Protein AF-A0A7C5WDQ7-F1 (afdb_monomer)

Sequence (81 aa):
DFPKPYNLIKVGDSTYMPGPGSGPQDIQASVAPGTLEGSNVRVVHEMIEMIETMREFEAYQKMIRAFDESSRKATNEIGRI

Solvent-accessible surface area (backbone atoms only — not comparable to full-atom values): 5209 Å² total; per-residue (Å²): 78,62,54,80,79,77,51,63,41,81,77,49,100,93,44,69,42,67,34,95,93,34,59,84,42,92,68,95,81,85,87,68,86,98,67,78,90,73,80,95,70,59,67,71,58,56,52,48,55,52,51,51,54,51,53,52,52,52,51,52,54,51,51,53,52,52,50,54,51,51,53,50,50,54,53,56,59,65,68,72,113

Foldseek 3Di:
DWDPPQQWDDDDDPDTDGDPPTDDDDDDDDDDPPDDDDDPDDVVVVVVVVVVVVVVVVVVVVVVVVVVVVVVVVVVVVVPD

Structure (mmCIF, N/CA/C/O backbone):
data_AF-A0A7C5WDQ7-F1
#
_entry.id   AF-A0A7C5WDQ7-F1
#
loop_
_atom_site.group_PDB
_atom_site.id
_atom_site.type_symbol
_atom_site.label_atom_id
_atom_site.label_alt_id
_atom_site.label_comp_id
_atom_site.label_asym_id
_atom_site.label_entity_id
_atom_site.label_seq_id
_atom_site.pdbx_PDB_ins_code
_atom_site.Cartn_x
_atom_site.Cartn_y
_atom_site.Cartn_z
_atom_site.occupancy
_atom_site.B_iso_or_equiv
_atom_site.auth_seq_id
_atom_site.auth_comp_id
_atom_site.auth_asym_id
_atom_site.auth_atom_id
_atom_site.pdbx_PDB_model_num
ATOM 1 N N . ASP A 1 1 ? 19.629 -5.369 -18.326 1.00 84.25 1 ASP A N 1
ATOM 2 C CA . ASP A 1 1 ? 19.044 -5.825 -17.052 1.00 84.25 1 ASP A CA 1
ATOM 3 C C . ASP A 1 1 ? 19.972 -5.444 -15.899 1.00 84.25 1 ASP A C 1
ATOM 5 O O . ASP A 1 1 ? 21.027 -4.883 -16.156 1.00 84.25 1 ASP A O 1
ATOM 9 N N . PHE A 1 2 ? 19.592 -5.695 -14.653 1.00 87.88 2 PHE A N 1
ATOM 10 C CA . PHE A 1 2 ? 20.421 -5.500 -13.460 1.00 87.88 2 PHE A CA 1
ATOM 11 C C . PHE A 1 2 ? 20.595 -6.834 -12.717 1.00 87.88 2 PHE A C 1
ATOM 13 O O . PHE A 1 2 ? 19.727 -7.706 -12.827 1.00 87.88 2 PHE A O 1
ATOM 20 N N . PRO A 1 3 ? 21.682 -7.022 -11.949 1.00 85.69 3 PRO A N 1
ATOM 21 C CA . PRO A 1 3 ? 21.883 -8.249 -11.187 1.00 85.69 3 PRO A CA 1
ATOM 22 C C . PRO A 1 3 ? 20.762 -8.456 -10.157 1.00 85.69 3 PRO A C 1
ATOM 24 O O . PRO A 1 3 ? 20.354 -7.526 -9.460 1.00 85.69 3 PRO A O 1
ATOM 27 N N . LYS A 1 4 ? 20.266 -9.696 -10.058 1.00 84.25 4 LYS A N 1
ATOM 28 C CA . LYS A 1 4 ? 19.271 -10.111 -9.056 1.00 84.25 4 LYS A CA 1
ATOM 29 C C . LYS A 1 4 ? 19.978 -10.561 -7.768 1.00 84.25 4 LYS A C 1
ATOM 31 O O . LYS A 1 4 ? 20.996 -11.244 -7.871 1.00 84.25 4 LYS A O 1
ATOM 36 N N . PRO A 1 5 ? 19.434 -10.279 -6.571 1.00 86.94 5 PRO A N 1
ATOM 37 C CA . PRO A 1 5 ? 18.200 -9.537 -6.298 1.00 86.94 5 PRO A CA 1
ATOM 38 C C . PRO A 1 5 ? 18.325 -8.053 -6.666 1.00 86.94 5 PRO A C 1
ATOM 40 O O . PRO A 1 5 ? 19.357 -7.437 -6.418 1.00 86.94 5 PRO A O 1
ATOM 43 N N . TYR A 1 6 ? 17.272 -7.494 -7.270 1.00 86.06 6 TYR A N 1
ATOM 44 C CA . TYR A 1 6 ? 17.282 -6.121 -7.772 1.00 86.06 6 TYR A CA 1
ATOM 45 C C . TYR A 1 6 ? 17.492 -5.124 -6.631 1.00 86.06 6 TYR A C 1
ATOM 47 O O . TYR A 1 6 ? 16.585 -4.873 -5.840 1.00 86.06 6 TYR A O 1
ATOM 55 N N . ASN A 1 7 ? 18.681 -4.529 -6.572 1.00 89.19 7 ASN A N 1
ATOM 56 C CA . ASN A 1 7 ? 19.003 -3.468 -5.624 1.00 89.19 7 ASN A CA 1
ATOM 57 C C . ASN A 1 7 ? 18.826 -2.100 -6.294 1.00 89.19 7 ASN A C 1
ATOM 59 O O . ASN A 1 7 ? 19.793 -1.379 -6.545 1.00 89.19 7 ASN A O 1
ATOM 63 N N . LEU A 1 8 ? 17.584 -1.787 -6.666 1.00 90.62 8 LEU A N 1
ATOM 64 C CA . LEU A 1 8 ? 17.222 -0.533 -7.322 1.00 90.62 8 LEU A CA 1
ATOM 65 C C . LEU A 1 8 ? 16.591 0.428 -6.316 1.00 90.62 8 LEU A C 1
ATOM 67 O O . LEU A 1 8 ? 15.705 0.058 -5.548 1.00 90.62 8 LEU A O 1
ATOM 71 N N . ILE A 1 9 ? 17.028 1.681 -6.351 1.00 90.00 9 ILE A N 1
ATOM 72 C CA . ILE A 1 9 ? 16.534 2.750 -5.487 1.00 90.00 9 ILE A CA 1
ATOM 73 C C . ILE A 1 9 ? 15.518 3.568 -6.283 1.00 90.00 9 ILE A C 1
ATOM 75 O O . ILE A 1 9 ? 15.818 4.031 -7.383 1.00 90.00 9 ILE A O 1
ATOM 79 N N . LYS A 1 10 ? 14.313 3.757 -5.736 1.00 92.12 10 LYS A N 1
ATOM 80 C CA . LYS A 1 10 ? 13.292 4.620 -6.344 1.00 92.12 10 LYS A CA 1
ATOM 81 C C . LYS A 1 10 ? 13.677 6.087 -6.138 1.00 92.12 10 LYS A C 1
ATOM 83 O O . LYS A 1 10 ? 13.868 6.506 -5.000 1.00 92.12 10 LYS A O 1
ATOM 88 N N . VAL A 1 11 ? 13.768 6.856 -7.223 1.00 90.50 11 VAL A N 1
ATOM 89 C CA . VAL A 1 11 ? 14.225 8.262 -7.182 1.00 90.50 11 VAL A CA 1
ATOM 90 C C . VAL A 1 11 ? 13.085 9.251 -7.443 1.00 90.50 11 VAL A C 1
ATOM 92 O O . VAL A 1 11 ? 13.151 10.395 -7.005 1.00 90.50 11 VAL A O 1
ATOM 95 N N . GLY A 1 12 ? 12.000 8.800 -8.074 1.00 89.25 12 GLY A N 1
ATOM 96 C CA . GLY A 1 12 ? 10.786 9.587 -8.302 1.00 89.25 12 GLY A CA 1
ATOM 97 C C . GLY A 1 12 ? 9.908 8.942 -9.369 1.00 89.25 12 GLY A C 1
ATOM 98 O O . GLY A 1 12 ? 10.420 8.195 -10.197 1.00 89.25 12 GLY A O 1
ATOM 99 N N . ASP A 1 13 ? 8.600 9.197 -9.337 1.00 88.69 13 ASP A N 1
ATOM 100 C CA . ASP A 1 13 ? 7.618 8.658 -10.290 1.00 88.69 13 ASP A CA 1
ATOM 101 C C . ASP A 1 13 ? 7.811 7.156 -10.578 1.00 88.69 13 ASP A C 1
ATOM 103 O O . ASP A 1 13 ? 7.678 6.328 -9.670 1.00 88.69 13 ASP A O 1
ATOM 107 N N . SER A 1 14 ? 8.146 6.826 -11.830 1.00 87.25 14 SER A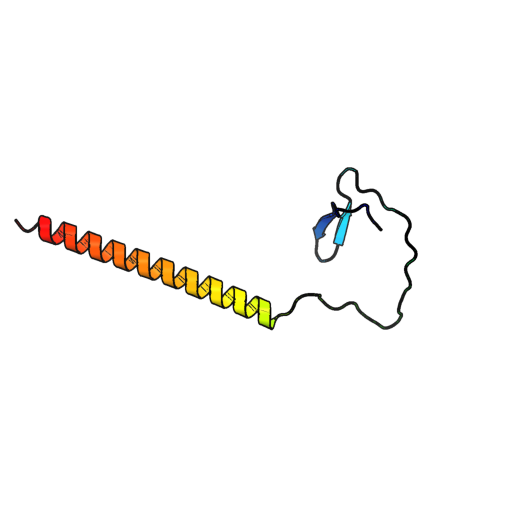 N 1
ATOM 108 C CA . SER A 1 14 ? 8.460 5.478 -12.325 1.00 87.25 14 SER A CA 1
ATOM 109 C C . SER A 1 14 ? 9.961 5.283 -12.608 1.00 87.25 14 SER A C 1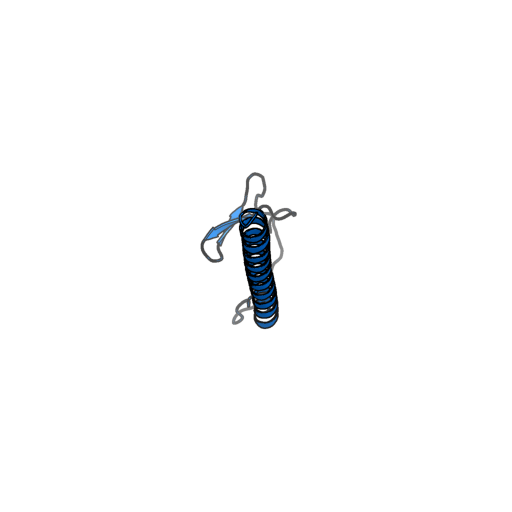
ATOM 111 O O . SER A 1 14 ? 10.342 4.361 -13.325 1.00 87.25 14 SER A O 1
ATOM 113 N N . THR A 1 15 ? 10.823 6.150 -12.066 1.00 90.31 15 THR A N 1
ATOM 114 C CA . THR A 1 15 ? 12.273 6.166 -12.309 1.00 90.31 15 THR A CA 1
ATOM 115 C C . THR A 1 15 ? 13.052 5.547 -11.149 1.00 90.31 15 THR A C 1
ATOM 117 O O . THR A 1 15 ? 12.845 5.869 -9.972 1.00 90.31 15 THR A O 1
ATOM 120 N N . TYR A 1 16 ? 14.014 4.696 -11.504 1.00 90.31 16 TYR A N 1
ATOM 121 C CA . TYR A 1 16 ? 14.867 3.960 -10.577 1.00 90.31 16 TYR A CA 1
ATOM 122 C C . TYR A 1 16 ? 16.347 4.173 -10.904 1.00 90.31 16 TYR A C 1
ATOM 124 O O . TYR A 1 16 ? 16.720 4.308 -12.069 1.00 90.31 16 TYR A O 1
ATOM 132 N N . MET A 1 17 ? 17.193 4.169 -9.874 1.00 89.25 17 MET A N 1
ATOM 133 C CA . MET A 1 17 ? 18.650 4.205 -10.000 1.00 89.25 17 MET A CA 1
ATOM 134 C C . MET A 1 17 ? 19.279 2.925 -9.442 1.00 89.25 17 MET A C 1
ATOM 136 O O . MET A 1 17 ? 18.783 2.381 -8.452 1.00 89.25 17 MET A O 1
ATOM 140 N N . PRO A 1 18 ? 20.382 2.444 -10.037 1.00 90.00 18 PRO A N 1
ATOM 141 C CA . PRO A 1 18 ? 21.117 1.316 -9.490 1.00 90.00 18 PRO A CA 1
ATOM 142 C C . PRO A 1 18 ? 21.724 1.671 -8.130 1.00 90.00 18 PRO A C 1
ATOM 144 O O . PRO A 1 18 ? 22.411 2.684 -7.988 1.00 90.00 18 PRO A O 1
ATOM 147 N N . GLY A 1 19 ? 21.480 0.826 -7.130 1.00 85.50 19 GLY A N 1
ATOM 148 C CA . GLY A 1 19 ? 22.170 0.889 -5.849 1.00 85.50 19 GLY A CA 1
ATOM 149 C C . GLY A 1 19 ? 23.649 0.489 -5.973 1.00 85.50 19 GLY A C 1
ATOM 150 O O . GLY A 1 19 ? 24.080 -0.030 -7.011 1.00 85.50 19 GLY A O 1
ATOM 151 N N . PRO A 1 20 ? 24.454 0.701 -4.917 1.00 80.50 20 PRO A N 1
ATOM 152 C CA . PRO A 1 20 ? 25.871 0.348 -4.918 1.00 80.50 20 PRO A CA 1
ATOM 153 C C . PRO A 1 20 ? 26.088 -1.121 -5.313 1.00 80.50 20 PRO A C 1
ATOM 155 O O . PRO A 1 20 ? 25.475 -2.020 -4.741 1.00 80.50 20 PRO A O 1
ATOM 158 N N . GLY A 1 21 ? 26.945 -1.362 -6.308 1.00 79.00 21 GLY A N 1
ATOM 159 C CA . GLY A 1 21 ? 27.261 -2.709 -6.803 1.00 79.00 21 GLY A CA 1
ATOM 160 C C . GLY A 1 21 ? 26.261 -3.310 -7.802 1.00 79.00 21 GLY A C 1
ATOM 161 O O . GLY A 1 21 ? 26.514 -4.401 -8.303 1.00 79.00 21 GLY A O 1
ATOM 162 N N . SER A 1 22 ? 25.169 -2.616 -8.145 1.00 82.81 22 SER A N 1
ATOM 163 C CA . SER A 1 22 ? 24.150 -3.098 -9.092 1.00 82.81 22 SER A CA 1
ATOM 164 C C . SER A 1 22 ? 24.284 -2.444 -10.473 1.00 82.81 22 SER A C 1
ATOM 166 O O . SER A 1 22 ? 23.364 -1.781 -10.946 1.00 82.81 22 SER A O 1
ATOM 168 N N . GLY A 1 23 ? 25.444 -2.598 -11.118 1.00 81.25 23 GLY A N 1
ATOM 169 C CA . GLY A 1 23 ? 25.681 -2.072 -12.469 1.00 81.25 23 GLY A CA 1
ATOM 170 C C . GLY A 1 23 ? 24.791 -2.726 -13.545 1.00 81.25 23 GLY A C 1
ATOM 171 O O . GLY A 1 23 ? 24.274 -3.823 -13.327 1.00 81.25 23 GLY A O 1
ATOM 172 N N . PRO A 1 24 ? 24.589 -2.070 -14.701 1.00 83.06 24 PRO A N 1
AT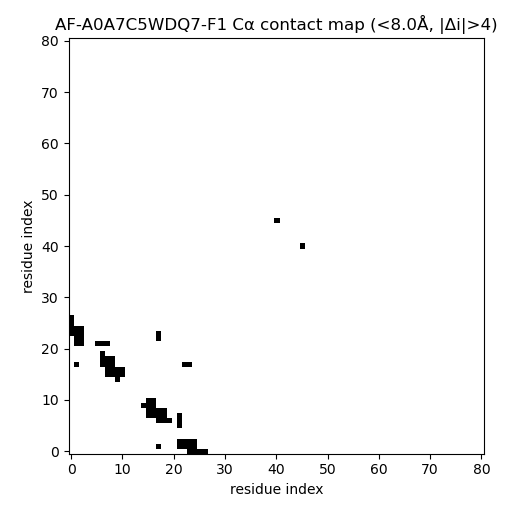OM 173 C CA . PRO A 1 24 ? 23.814 -2.634 -15.803 1.00 83.06 24 PRO A CA 1
ATOM 174 C C . PRO A 1 24 ? 24.488 -3.882 -16.404 1.00 83.06 24 PRO A C 1
ATOM 176 O O . PRO A 1 24 ? 25.709 -3.967 -16.501 1.00 83.06 24 PRO A O 1
ATOM 179 N N . GLN A 1 25 ? 23.662 -4.833 -16.830 1.00 85.31 25 GLN A N 1
ATOM 180 C CA . GLN A 1 25 ? 23.989 -6.095 -17.494 1.00 85.31 25 GLN A CA 1
ATOM 181 C C . GLN A 1 25 ? 23.315 -6.138 -18.873 1.00 85.31 25 GLN A C 1
ATOM 183 O O . GLN A 1 25 ? 22.186 -5.666 -19.031 1.00 85.31 25 GLN A O 1
ATOM 188 N N . ASP A 1 26 ? 23.956 -6.752 -19.863 1.00 85.19 26 ASP A N 1
ATOM 189 C CA . ASP A 1 26 ? 23.348 -6.936 -21.182 1.00 85.19 26 ASP A CA 1
ATOM 190 C C . ASP A 1 26 ? 22.137 -7.879 -21.141 1.00 85.19 26 ASP A C 1
ATOM 192 O O . ASP A 1 26 ? 22.119 -8.888 -20.433 1.00 85.19 26 ASP A O 1
ATOM 196 N N . ILE A 1 27 ? 21.106 -7.542 -21.918 1.00 87.81 27 ILE A N 1
ATOM 197 C CA . ILE A 1 27 ? 19.897 -8.352 -22.091 1.00 87.81 27 ILE A CA 1
ATOM 198 C C . ILE A 1 27 ? 19.399 -8.249 -23.529 1.00 87.81 27 ILE A C 1
ATOM 200 O O . ILE A 1 27 ? 19.449 -7.184 -24.142 1.00 87.81 27 ILE A O 1
ATOM 204 N N . GLN A 1 28 ? 18.870 -9.353 -24.051 1.00 85.25 28 GLN A N 1
ATOM 205 C CA . GLN A 1 28 ? 18.079 -9.333 -25.274 1.00 85.25 28 GLN A CA 1
ATOM 206 C C . GLN A 1 28 ? 16.632 -8.983 -24.920 1.00 85.25 28 GLN A C 1
ATOM 208 O O . GLN A 1 28 ? 15.930 -9.778 -24.299 1.00 85.25 28 GLN A O 1
ATOM 213 N N . ALA A 1 29 ? 16.204 -7.781 -25.297 1.00 86.56 29 ALA A N 1
ATOM 214 C CA . ALA A 1 29 ? 14.836 -7.307 -25.130 1.00 86.56 29 ALA A CA 1
ATOM 215 C C . ALA A 1 29 ? 14.219 -6.987 -26.498 1.00 86.56 29 ALA A C 1
ATOM 217 O O . ALA A 1 29 ? 14.907 -6.518 -27.405 1.00 86.56 29 ALA A O 1
ATOM 218 N N . SER A 1 30 ? 12.917 -7.229 -26.641 1.00 87.94 30 SER A N 1
ATOM 219 C CA . SER A 1 30 ? 12.139 -6.878 -27.832 1.00 87.94 30 SER A CA 1
ATOM 220 C C . SER A 1 30 ? 11.183 -5.732 -27.523 1.00 87.94 30 SER A C 1
ATOM 222 O O . SER A 1 30 ? 10.523 -5.746 -26.486 1.00 87.94 30 SER A O 1
ATOM 224 N N . VAL A 1 31 ? 11.063 -4.772 -28.439 1.00 89.06 31 VAL A N 1
ATOM 225 C CA . VAL A 1 31 ? 10.129 -3.646 -28.308 1.00 89.06 31 VAL A CA 1
ATOM 226 C C . VAL A 1 31 ? 8.820 -3.977 -29.025 1.00 89.06 31 VAL A C 1
ATOM 228 O O . VAL A 1 31 ? 8.840 -4.360 -30.193 1.00 89.06 31 VAL A O 1
ATOM 231 N N . ALA A 1 32 ? 7.688 -3.794 -28.342 1.00 91.38 32 ALA A N 1
ATOM 232 C CA . ALA A 1 32 ? 6.351 -3.871 -28.930 1.00 91.38 32 ALA A CA 1
ATOM 233 C C . ALA A 1 32 ? 5.825 -2.444 -29.210 1.00 91.38 32 ALA A C 1
ATOM 235 O O . ALA A 1 32 ? 5.479 -1.722 -28.272 1.00 91.38 32 ALA A O 1
ATOM 236 N N . PRO A 1 33 ? 5.805 -1.978 -30.473 1.00 88.81 33 PRO A N 1
ATOM 237 C CA . PRO A 1 33 ? 5.350 -0.628 -30.794 1.00 88.81 33 PRO A CA 1
ATOM 238 C C . PRO A 1 33 ? 3.829 -0.494 -30.640 1.00 88.81 33 PRO A C 1
ATOM 240 O O . PRO A 1 33 ? 3.075 -1.407 -30.968 1.00 88.81 33 PRO A O 1
ATOM 243 N N . GLY A 1 34 ? 3.372 0.672 -30.176 1.00 92.88 34 GLY A N 1
ATOM 244 C CA . GLY A 1 34 ? 1.944 0.982 -30.023 1.00 92.88 34 GLY A CA 1
ATOM 245 C C . GLY A 1 34 ? 1.281 0.408 -28.765 1.00 92.88 34 GLY A C 1
ATOM 246 O O . GLY A 1 34 ? 0.086 0.613 -28.573 1.00 92.88 34 GLY A O 1
ATOM 247 N N . THR A 1 35 ? 2.031 -0.273 -27.896 1.00 89.75 35 THR A N 1
ATOM 248 C CA . THR A 1 35 ? 1.544 -0.780 -26.605 1.00 89.75 35 THR A CA 1
ATOM 249 C C . THR A 1 35 ? 2.141 0.009 -25.445 1.00 89.75 35 THR A C 1
ATOM 251 O O . THR A 1 35 ? 3.315 0.371 -25.492 1.00 89.75 35 THR A O 1
ATOM 254 N N . LEU A 1 36 ? 1.352 0.235 -24.393 1.00 89.81 36 LEU A N 1
ATOM 255 C CA . LEU A 1 36 ? 1.821 0.787 -23.122 1.00 89.81 36 LEU A CA 1
ATOM 256 C C . LEU A 1 36 ? 1.746 -0.297 -22.045 1.00 89.81 36 LEU A C 1
ATOM 258 O O . LEU A 1 36 ? 0.769 -1.045 -21.985 1.00 89.81 36 LEU A O 1
ATOM 262 N N . GLU A 1 37 ? 2.769 -0.379 -21.201 1.00 88.62 37 GLU A N 1
ATOM 263 C CA . GLU A 1 37 ? 2.767 -1.276 -20.049 1.00 88.62 37 GLU A CA 1
ATOM 264 C C . GLU A 1 37 ? 1.757 -0.781 -19.003 1.00 88.62 37 GLU A C 1
ATOM 266 O O . GLU A 1 37 ? 1.784 0.378 -18.585 1.00 88.62 37 GLU A O 1
ATOM 271 N N . GLY A 1 38 ? 0.828 -1.655 -18.615 1.00 89.19 38 GLY A N 1
ATOM 272 C CA . GLY A 1 38 ? -0.140 -1.377 -17.558 1.00 89.19 38 GLY A CA 1
ATOM 273 C C . GLY A 1 38 ? 0.440 -1.636 -16.169 1.00 89.19 38 GLY A C 1
ATOM 274 O O . GLY A 1 38 ? 1.433 -2.341 -16.010 1.00 89.19 38 GLY A O 1
ATOM 275 N N . SER A 1 39 ? -0.213 -1.108 -15.136 1.00 89.56 39 SER A N 1
ATOM 276 C CA . SER A 1 39 ? 0.151 -1.430 -13.757 1.00 89.56 39 SER A CA 1
ATOM 277 C C . SER A 1 39 ? -0.088 -2.910 -13.459 1.00 89.56 39 SER A C 1
ATOM 279 O O . SER A 1 39 ? -1.113 -3.481 -13.826 1.00 89.56 39 SER A O 1
ATOM 281 N N . ASN A 1 40 ? 0.821 -3.512 -12.702 1.00 90.06 40 ASN A N 1
ATOM 282 C CA . ASN A 1 40 ? 0.678 -4.867 -12.166 1.00 90.06 40 ASN A CA 1
ATOM 283 C C . ASN A 1 40 ? -0.217 -4.937 -10.907 1.00 90.06 40 ASN A C 1
ATOM 285 O O . ASN A 1 40 ? -0.302 -5.985 -10.272 1.00 90.06 40 ASN A O 1
ATOM 289 N N . VAL A 1 41 ? -0.880 -3.834 -10.544 1.00 87.88 41 VAL A N 1
ATOM 290 C CA . VAL A 1 41 ? -1.698 -3.698 -9.332 1.00 87.88 41 VAL A CA 1
ATOM 291 C C . VAL A 1 41 ? -3.168 -3.977 -9.636 1.00 87.88 41 VAL A C 1
ATOM 293 O O . VAL A 1 41 ? -3.729 -3.470 -10.610 1.00 87.88 41 VAL A O 1
ATOM 296 N N . ARG A 1 42 ? -3.831 -4.746 -8.765 1.00 92.06 42 ARG A N 1
ATOM 297 C CA . ARG A 1 42 ? -5.266 -5.046 -8.870 1.00 92.06 42 ARG A CA 1
ATOM 298 C C . ARG A 1 42 ? -6.062 -4.187 -7.894 1.00 92.06 42 ARG A C 1
ATOM 300 O O . ARG A 1 42 ? -6.301 -4.593 -6.766 1.00 92.06 42 ARG A O 1
ATOM 307 N N . VAL A 1 43 ? -6.559 -3.047 -8.372 1.00 91.00 43 VAL A N 1
ATOM 308 C CA . VAL A 1 43 ? -7.239 -2.014 -7.561 1.00 91.00 43 VAL A CA 1
ATOM 309 C C . VAL A 1 43 ? -8.302 -2.564 -6.598 1.00 91.00 43 VAL A C 1
ATOM 311 O O . VAL A 1 43 ? -8.347 -2.160 -5.443 1.00 91.00 43 VAL A O 1
ATOM 314 N N . VAL A 1 44 ? -9.142 -3.507 -7.038 1.00 92.69 44 VAL A N 1
ATOM 315 C CA . VAL A 1 44 ? -10.198 -4.089 -6.186 1.00 92.69 44 VAL A CA 1
ATOM 316 C C . VAL A 1 44 ? -9.619 -4.840 -4.987 1.00 92.69 44 VAL A C 1
ATOM 318 O O . VAL A 1 44 ? -10.183 -4.775 -3.901 1.00 92.69 44 VAL A O 1
ATOM 321 N N . HIS A 1 45 ? -8.505 -5.547 -5.176 1.00 93.44 45 HIS A N 1
ATOM 322 C CA . HIS A 1 45 ? -7.856 -6.289 -4.100 1.00 93.44 45 HIS A CA 1
ATOM 323 C C . HIS A 1 45 ? -7.238 -5.332 -3.079 1.00 93.44 45 HIS A C 1
ATOM 325 O O . HIS A 1 45 ? -7.551 -5.433 -1.898 1.00 93.44 45 HIS A O 1
ATOM 331 N N . GLU A 1 46 ? -6.495 -4.332 -3.554 1.00 93.31 46 GLU A N 1
ATOM 332 C CA . GLU A 1 46 ? -5.888 -3.300 -2.700 1.00 93.31 46 GLU A CA 1
ATOM 333 C C . GLU A 1 46 ? -6.937 -2.537 -1.876 1.00 93.31 46 GLU A C 1
ATOM 335 O O . GLU A 1 46 ? -6.742 -2.231 -0.702 1.00 93.31 46 GLU A O 1
ATOM 340 N N . MET A 1 47 ? -8.101 -2.246 -2.470 1.00 94.94 47 MET A N 1
ATOM 341 C CA . MET A 1 47 ? -9.199 -1.601 -1.747 1.00 94.94 47 MET A CA 1
ATOM 342 C C . MET A 1 47 ? -9.768 -2.489 -0.638 1.00 94.94 47 MET A C 1
ATOM 344 O O . MET A 1 47 ? -10.155 -1.970 0.408 1.00 94.94 47 MET A O 1
ATOM 348 N N . ILE A 1 48 ? -9.831 -3.808 -0.845 1.00 95.56 48 ILE A N 1
ATOM 349 C CA . ILE A 1 48 ? -10.287 -4.749 0.186 1.00 95.56 48 ILE A CA 1
ATOM 350 C C . ILE A 1 48 ? -9.294 -4.771 1.350 1.00 95.56 48 ILE A C 1
ATOM 352 O O . ILE A 1 48 ? -9.729 -4.637 2.491 1.00 95.56 48 ILE A O 1
ATOM 356 N N . GLU A 1 49 ? -7.990 -4.849 1.074 1.00 95.38 49 GLU A N 1
ATOM 357 C CA . GLU A 1 49 ? -6.951 -4.811 2.115 1.00 95.38 49 GLU A CA 1
ATOM 358 C C . GLU A 1 49 ? -6.992 -3.501 2.918 1.00 95.38 49 GLU A C 1
ATOM 360 O O . GLU A 1 49 ? -6.898 -3.498 4.150 1.00 95.38 49 GLU A O 1
ATOM 365 N N . MET A 1 50 ? -7.232 -2.372 2.242 1.00 96.06 50 MET A N 1
ATOM 366 C CA . MET A 1 50 ? -7.433 -1.088 2.911 1.00 96.06 50 MET A CA 1
ATOM 367 C C . MET A 1 50 ? -8.677 -1.108 3.815 1.00 96.06 50 MET A C 1
ATOM 369 O O . MET A 1 50 ? -8.626 -0.622 4.945 1.00 96.06 50 MET A O 1
ATOM 373 N N . ILE A 1 51 ? -9.800 -1.670 3.351 1.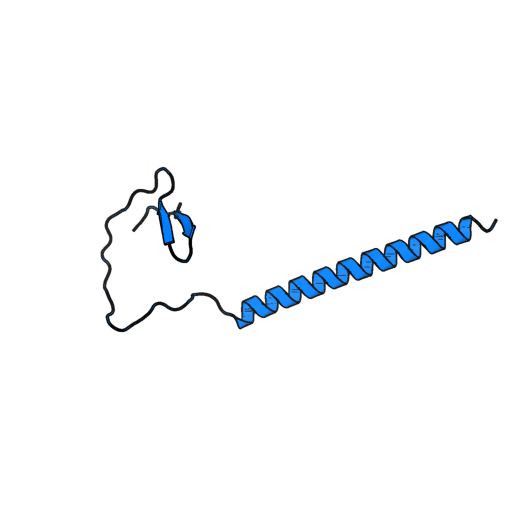00 95.44 51 ILE A N 1
ATOM 374 C CA . ILE A 1 51 ? -11.032 -1.791 4.149 1.00 95.44 51 ILE A CA 1
ATOM 375 C C . ILE A 1 51 ? -10.820 -2.688 5.370 1.00 95.44 51 ILE A C 1
ATOM 377 O O . ILE A 1 51 ? -11.315 -2.364 6.451 1.00 95.44 51 ILE A O 1
ATOM 381 N N . GLU A 1 52 ? -10.107 -3.797 5.210 1.00 96.44 52 GLU A N 1
ATOM 382 C CA . GLU A 1 52 ? -9.766 -4.703 6.305 1.00 96.44 52 GLU A CA 1
ATOM 383 C C . GLU A 1 52 ? -8.939 -3.978 7.370 1.00 96.44 52 GLU A C 1
ATOM 385 O O . GLU A 1 52 ? -9.349 -3.928 8.532 1.00 96.44 52 GLU A O 1
ATOM 390 N N . THR A 1 53 ? -7.876 -3.289 6.947 1.00 95.81 53 THR A N 1
ATOM 391 C CA . THR A 1 53 ? -7.019 -2.487 7.833 1.00 95.81 53 THR A CA 1
ATOM 392 C C . THR A 1 53 ? -7.815 -1.403 8.572 1.00 95.81 53 THR A C 1
ATOM 394 O O . THR A 1 53 ? -7.644 -1.199 9.775 1.00 95.81 53 THR A O 1
ATOM 397 N N . MET A 1 54 ? -8.735 -0.713 7.885 1.00 96.81 54 MET A N 1
ATOM 398 C CA . MET A 1 54 ? -9.597 0.297 8.515 1.00 96.81 54 MET A CA 1
ATOM 399 C C . MET A 1 54 ? -10.530 -0.309 9.569 1.00 96.81 54 MET A C 1
ATOM 401 O O . MET A 1 54 ? -10.687 0.255 10.653 1.00 96.81 54 MET A O 1
ATOM 405 N N . ARG A 1 55 ? -11.140 -1.464 9.278 1.00 96.19 55 ARG A N 1
ATOM 406 C CA . ARG A 1 55 ? -12.023 -2.158 10.229 1.00 96.19 55 ARG A CA 1
ATOM 407 C C . ARG A 1 55 ? -11.260 -2.644 11.455 1.00 96.19 55 ARG A C 1
ATOM 409 O O . ARG A 1 55 ? -11.781 -2.543 12.565 1.00 96.19 55 ARG A O 1
ATOM 416 N N . GLU A 1 56 ? -10.045 -3.144 11.261 1.00 96.62 56 GLU A N 1
ATOM 417 C CA . GLU A 1 56 ? -9.165 -3.561 12.350 1.00 96.62 56 GLU A CA 1
ATOM 418 C C . GLU A 1 56 ? -8.811 -2.369 13.254 1.00 96.62 56 GLU A C 1
ATOM 420 O O . GLU A 1 56 ? -8.976 -2.431 14.474 1.00 96.62 56 GLU A O 1
ATOM 425 N N . PHE A 1 57 ? -8.450 -1.232 12.654 1.00 96.56 57 PHE A N 1
ATOM 426 C CA . PHE A 1 57 ? -8.189 0.002 13.389 1.00 96.56 57 PHE A CA 1
ATOM 427 C C . PHE A 1 57 ? -9.408 0.484 14.193 1.00 96.56 57 PHE A C 1
ATOM 429 O O . PHE A 1 57 ? -9.284 0.801 15.379 1.00 96.56 57 PHE A O 1
ATOM 436 N N . GLU A 1 58 ? -10.606 0.487 13.599 1.00 95.56 58 GLU A N 1
ATOM 437 C CA . GLU A 1 58 ? -11.840 0.826 14.320 1.00 95.56 58 GLU A CA 1
ATOM 438 C C . GLU A 1 58 ? -12.122 -0.131 15.487 1.00 95.56 58 GLU A C 1
ATOM 440 O O . GLU A 1 58 ? -12.584 0.300 16.550 1.00 95.56 58 GLU A O 1
ATOM 445 N N . ALA A 1 59 ? -11.866 -1.429 15.306 1.00 96.12 59 ALA A N 1
ATOM 446 C CA . ALA A 1 59 ? -12.035 -2.422 16.359 1.00 96.12 59 ALA A CA 1
ATOM 447 C C . ALA A 1 59 ? -11.078 -2.152 17.530 1.00 96.12 59 ALA A C 1
ATOM 449 O O . ALA A 1 59 ? -11.525 -2.127 18.682 1.00 96.12 59 ALA A O 1
ATOM 450 N N . TYR A 1 60 ? -9.805 -1.851 17.252 1.00 96.06 60 TYR A N 1
ATOM 451 C CA . TYR A 1 60 ? -8.842 -1.449 18.280 1.00 96.06 60 TYR A CA 1
ATOM 452 C C . TYR A 1 60 ? -9.293 -0.192 19.028 1.00 96.06 60 TYR A C 1
ATOM 454 O O . TYR A 1 60 ? -9.288 -0.173 20.260 1.00 96.06 60 TYR A O 1
ATOM 462 N N . GLN A 1 61 ? -9.782 0.828 18.318 1.00 96.56 61 GLN A N 1
ATOM 463 C CA . GLN A 1 61 ? -10.307 2.039 18.955 1.00 96.56 61 GLN A CA 1
ATOM 464 C C . GLN A 1 61 ? -11.511 1.761 19.866 1.00 96.56 61 GLN A C 1
ATOM 466 O O . GLN A 1 61 ? -11.613 2.346 20.948 1.00 96.56 61 GLN A O 1
ATOM 471 N N . LYS A 1 62 ? -12.428 0.874 19.461 1.00 95.62 62 LYS A N 1
ATOM 472 C CA . LYS A 1 62 ? -13.574 0.472 20.294 1.00 95.62 62 LYS A CA 1
ATOM 473 C C . LYS A 1 62 ? -13.125 -0.284 21.542 1.00 95.62 62 LYS A C 1
ATOM 475 O O . LYS A 1 62 ? -13.636 0.002 22.622 1.00 95.62 62 LYS A O 1
ATOM 480 N N . MET A 1 63 ? -12.159 -1.193 21.414 1.00 94.75 63 MET A N 1
ATOM 481 C CA . MET A 1 63 ? -11.613 -1.931 22.557 1.00 94.75 63 MET A CA 1
ATOM 482 C C . MET A 1 63 ? -10.941 -1.006 23.573 1.00 94.75 63 MET A C 1
ATOM 484 O O . MET A 1 63 ? -11.208 -1.137 24.764 1.00 94.75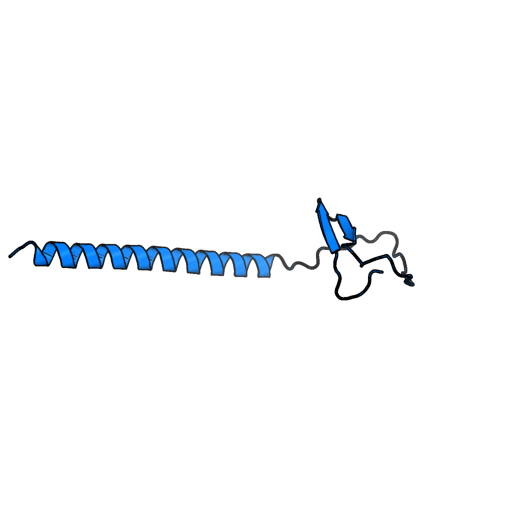 63 MET A O 1
ATOM 488 N N . ILE A 1 64 ? -10.153 -0.026 23.117 1.00 95.50 64 ILE A N 1
ATOM 489 C CA . ILE A 1 64 ? -9.534 0.977 24.000 1.00 95.50 64 ILE A CA 1
ATOM 490 C C . ILE A 1 64 ? -10.610 1.743 24.781 1.00 95.50 64 ILE A C 1
ATOM 492 O O . ILE A 1 64 ? -10.542 1.835 26.003 1.00 95.50 64 ILE A O 1
ATOM 496 N N . ARG A 1 65 ? -11.662 2.221 24.103 1.00 94.69 65 ARG A N 1
ATOM 497 C CA . ARG A 1 65 ? -12.766 2.937 24.768 1.00 94.69 65 ARG A CA 1
ATOM 498 C C . ARG A 1 65 ? -13.495 2.069 25.792 1.00 94.69 65 ARG A C 1
ATOM 500 O O . ARG A 1 65 ? -13.828 2.557 26.868 1.00 94.69 65 ARG A O 1
ATOM 507 N N . ALA A 1 66 ? -13.738 0.800 25.465 1.00 93.44 66 ALA A N 1
ATOM 508 C CA . ALA A 1 66 ? -14.375 -0.141 26.382 1.00 93.44 66 ALA A CA 1
ATOM 509 C C . ALA A 1 66 ? -13.503 -0.396 27.623 1.00 93.44 66 ALA A C 1
ATOM 511 O O . ALA A 1 66 ? -14.015 -0.429 28.743 1.00 93.44 66 ALA A O 1
ATOM 512 N N . PHE A 1 67 ? -12.186 -0.518 27.436 1.00 93.56 67 PHE A N 1
ATOM 513 C CA . PHE A 1 67 ? -11.229 -0.660 28.528 1.00 93.56 67 PHE A CA 1
ATOM 514 C C . PHE A 1 67 ? -11.193 0.583 29.431 1.00 93.56 67 PHE A C 1
ATOM 516 O O . PHE A 1 67 ? -11.260 0.458 30.656 1.00 93.56 67 PHE A O 1
ATOM 523 N N . ASP A 1 68 ? -11.171 1.780 28.843 1.00 91.25 68 ASP A N 1
ATOM 524 C CA . ASP A 1 68 ? -11.208 3.045 29.584 1.00 91.25 68 ASP A CA 1
ATOM 525 C C . ASP A 1 68 ? -12.514 3.217 30.370 1.00 91.25 68 ASP A C 1
ATOM 527 O O . ASP A 1 68 ? -12.509 3.684 31.512 1.00 91.25 68 ASP A O 1
ATOM 531 N N . GLU A 1 69 ? -13.653 2.839 29.785 1.00 91.31 69 GLU A N 1
ATOM 532 C CA . GLU A 1 69 ? -14.944 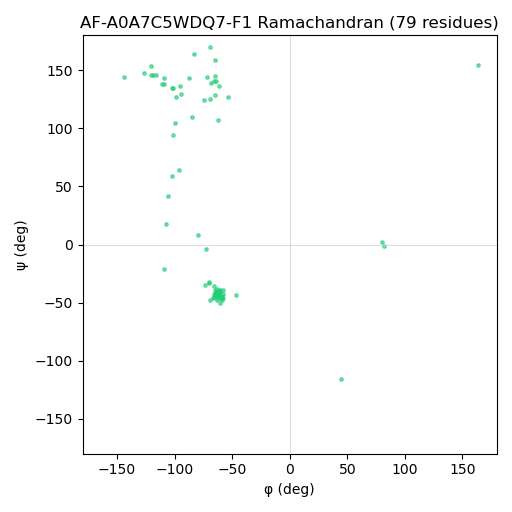2.880 30.472 1.00 91.31 69 GLU A CA 1
ATOM 533 C C . GLU A 1 69 ? -14.990 1.890 31.642 1.00 91.31 69 GLU A C 1
ATOM 535 O O . GLU A 1 69 ? -15.415 2.257 32.741 1.00 91.31 69 GLU A O 1
ATOM 540 N N . SER A 1 70 ? -14.513 0.660 31.431 1.00 89.19 70 SER A N 1
ATOM 541 C CA . SER A 1 70 ? -14.417 -0.359 32.480 1.00 89.19 70 SER A CA 1
ATOM 542 C C . SER A 1 70 ? -13.529 0.112 33.632 1.00 89.19 70 SER A C 1
ATOM 544 O O . SER A 1 70 ? -13.918 0.021 34.797 1.00 89.19 70 SER A O 1
ATOM 546 N N . SER A 1 71 ? -12.365 0.679 33.310 1.00 88.69 71 SER A N 1
ATOM 547 C CA . SER A 1 71 ? -11.425 1.215 34.298 1.00 88.69 71 SER A CA 1
ATOM 548 C C . SER A 1 71 ? -12.045 2.359 35.100 1.00 88.69 71 SER A C 1
ATOM 550 O O . SER A 1 71 ? -11.920 2.413 36.321 1.00 88.69 71 SER A O 1
ATOM 552 N N . ARG A 1 72 ? -12.787 3.254 34.439 1.00 89.06 72 ARG A N 1
ATOM 553 C CA . ARG A 1 72 ? -13.488 4.360 35.104 1.00 89.06 72 ARG A CA 1
ATOM 554 C C . ARG A 1 72 ? -14.571 3.870 36.062 1.00 89.06 72 ARG A C 1
ATOM 556 O O . ARG A 1 72 ? -14.688 4.413 37.158 1.00 89.06 72 ARG A O 1
ATOM 563 N N . LYS A 1 73 ? -15.353 2.858 35.668 1.00 85.56 73 LYS A N 1
ATOM 564 C CA . LYS A 1 73 ? -16.379 2.254 36.535 1.00 85.56 73 LYS A CA 1
ATOM 565 C C . LYS A 1 73 ? -15.749 1.613 37.770 1.00 85.56 73 LYS A C 1
ATOM 567 O O . LYS A 1 73 ? -16.172 1.935 38.874 1.00 85.56 73 LYS A O 1
ATOM 572 N N . ALA A 1 74 ? -14.698 0.811 37.593 1.00 84.50 74 ALA A N 1
ATOM 573 C CA . ALA A 1 74 ? -13.987 0.177 38.703 1.00 84.50 74 ALA A CA 1
ATOM 574 C C . ALA A 1 74 ? -13.438 1.206 39.709 1.00 84.50 74 ALA A C 1
ATOM 576 O O . ALA A 1 74 ? -13.648 1.072 40.912 1.00 84.50 74 ALA A O 1
ATOM 577 N N . THR A 1 75 ? -12.800 2.277 39.22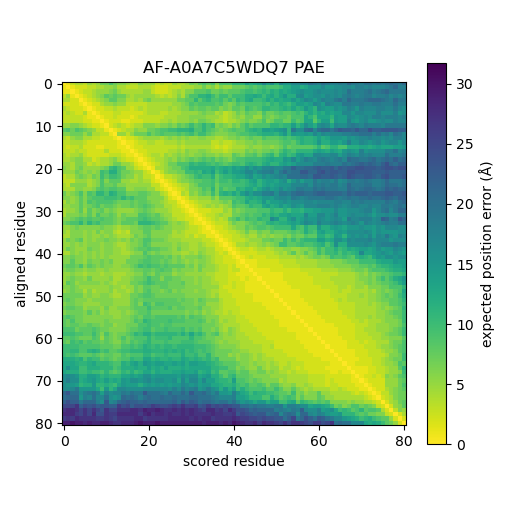8 1.00 83.56 75 THR A N 1
ATOM 578 C CA . THR A 1 75 ? -12.274 3.342 40.098 1.00 83.56 75 THR A CA 1
ATOM 579 C C . THR A 1 75 ? -13.387 4.092 40.836 1.00 83.56 75 THR A C 1
ATOM 581 O O . THR A 1 75 ? -13.263 4.358 42.031 1.00 83.56 75 THR A O 1
ATOM 584 N N . ASN A 1 76 ? -14.492 4.410 40.155 1.00 81.94 76 ASN A N 1
ATOM 585 C CA . ASN A 1 76 ? -15.613 5.133 40.763 1.00 81.94 76 ASN A CA 1
ATOM 586 C C . ASN A 1 76 ? -16.384 4.291 41.793 1.00 81.94 76 ASN A C 1
ATOM 588 O O . ASN A 1 76 ? -16.894 4.848 42.762 1.00 81.94 76 ASN A O 1
ATOM 592 N N . GLU A 1 77 ? -16.478 2.973 41.605 1.00 70.81 77 GLU A N 1
ATOM 593 C CA . GLU A 1 77 ? -17.121 2.079 42.575 1.00 70.81 77 GLU A CA 1
ATOM 594 C C . GLU A 1 77 ? -16.264 1.864 43.831 1.00 70.81 77 GLU A C 1
ATOM 596 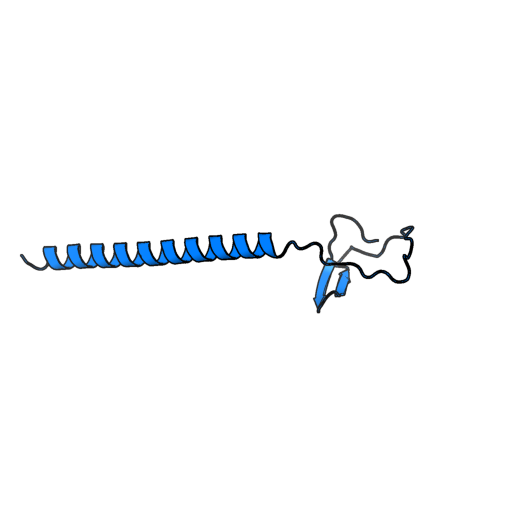O O . GLU A 1 77 ? -16.812 1.828 44.931 1.00 70.81 77 GLU A O 1
ATOM 601 N N . ILE A 1 78 ? -14.932 1.817 43.704 1.00 63.94 78 ILE A N 1
ATOM 602 C CA . ILE A 1 78 ? -14.013 1.733 44.856 1.00 63.94 78 ILE A CA 1
ATOM 603 C C . ILE A 1 78 ? -13.983 3.050 45.651 1.00 63.94 78 ILE A C 1
ATOM 605 O O . ILE A 1 78 ? -13.861 3.024 46.871 1.00 63.94 78 ILE A O 1
ATOM 609 N N . GLY A 1 79 ? -14.143 4.200 44.988 1.00 59.59 79 GLY A N 1
ATOM 610 C CA . GLY A 1 79 ? -14.218 5.509 45.650 1.00 59.59 79 GLY A CA 1
ATOM 611 C C . GLY A 1 79 ? -15.526 5.785 46.406 1.00 59.59 79 GLY A C 1
ATOM 612 O O . GLY A 1 79 ? -15.644 6.837 47.031 1.00 59.59 79 GLY A O 1
ATOM 613 N N . ARG A 1 80 ? -16.516 4.879 46.343 1.00 57.12 80 ARG A N 1
AT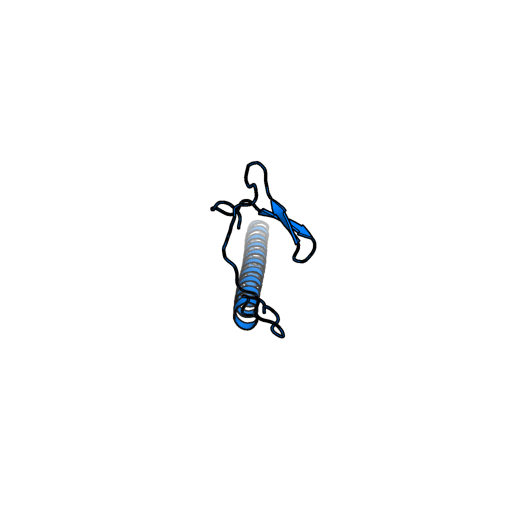OM 614 C CA . ARG A 1 80 ? -17.822 5.000 47.017 1.00 57.12 80 ARG A CA 1
ATOM 615 C C . ARG A 1 80 ? -17.936 4.076 48.241 1.00 57.12 80 ARG A C 1
ATOM 617 O O . ARG A 1 80 ? -18.983 3.453 48.441 1.00 57.12 80 ARG A O 1
ATOM 624 N N . ILE A 1 81 ? -16.864 3.987 49.029 1.00 52.03 81 ILE A N 1
ATOM 625 C CA . ILE A 1 81 ? -16.807 3.379 50.370 1.00 52.03 81 ILE A CA 1
ATOM 626 C C . ILE A 1 81 ? -16.235 4.419 51.332 1.00 52.03 81 ILE A C 1
ATOM 628 O O . ILE A 1 81 ? -15.280 5.116 50.922 1.00 52.03 81 ILE A O 1
#

Mean predicted aligned error: 9.19 Å

pLDDT: mean 88.25, std 8.44, range [52.03, 96.81]

Radius of gyration: 26.46 Å; Cα contacts (8 Å, |Δi|>4): 35; chains: 1; bounding box: 45×20×81 Å

Secondary structure (DSSP, 8-state):
--PTTT-EEEEETTEEEEPTT-----------TT--PPPS--HHHHHHHHHHHHHHHHHHHHHHHHHHHHHHHHHHHHT--